Protein AF-A0A6C9EII5-F1 (afdb_monomer_lite)

Foldseek 3Di:
DDADPVPRHDDDPPDQADPPPRHGPDPPPPPCPDPPPPPPDPPPPPPPPPPPPDPPPDPPDPDDPDDDD

Radius of gyration: 28.53 Å; chains: 1; bounding box: 36×27×85 Å

Structure (mmCIF, N/CA/C/O backbone):
data_AF-A0A6C9EII5-F1
#
_entry.id   AF-A0A6C9EII5-F1
#
loop_
_atom_site.group_PDB
_atom_site.id
_atom_site.type_symbol
_atom_site.label_atom_id
_atom_site.label_alt_id
_atom_site.label_comp_id
_atom_site.label_asym_id
_atom_site.label_entity_id
_atom_site.label_seq_id
_atom_site.pdbx_PDB_ins_code
_atom_site.Cartn_x
_atom_site.Cartn_y
_atom_site.Cartn_z
_atom_site.occupancy
_atom_site.B_iso_or_equiv
_atom_site.auth_seq_id
_atom_site.auth_comp_id
_atom_site.auth_asym_id
_atom_site.auth_atom_id
_atom_site.pdbx_PDB_model_num
ATOM 1 N N . MET A 1 1 ? -16.280 2.300 -15.062 1.00 69.25 1 MET A N 1
ATOM 2 C CA . MET A 1 1 ? -15.950 1.412 -13.926 1.00 69.25 1 MET A CA 1
ATOM 3 C C . MET A 1 1 ? -15.065 0.284 -14.431 1.00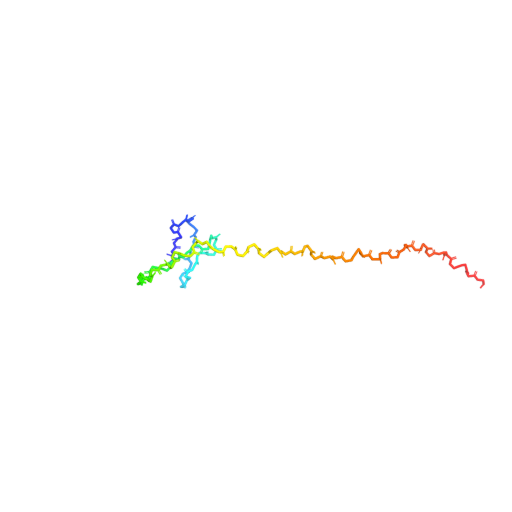 69.25 1 MET A C 1
ATOM 5 O O . MET A 1 1 ? -15.299 -0.168 -15.546 1.00 69.25 1 MET A O 1
ATOM 9 N N . ALA A 1 2 ? -14.046 -0.121 -13.678 1.00 84.12 2 ALA A N 1
ATOM 10 C CA . ALA A 1 2 ? -13.200 -1.270 -14.003 1.00 84.12 2 ALA A CA 1
ATOM 11 C C . ALA A 1 2 ? -13.229 -2.276 -12.843 1.00 84.12 2 ALA A C 1
ATOM 13 O O . ALA A 1 2 ? -13.631 -1.933 -11.732 1.00 84.12 2 ALA A O 1
ATOM 14 N N . TYR A 1 3 ? -12.809 -3.510 -13.097 1.00 88.38 3 TYR A N 1
ATOM 15 C CA . TYR A 1 3 ? -12.640 -4.536 -12.070 1.00 88.38 3 TYR A CA 1
ATOM 16 C C . TYR A 1 3 ? -11.184 -4.992 -12.059 1.00 88.38 3 TYR A C 1
ATOM 18 O O . TYR A 1 3 ? -10.526 -5.024 -13.099 1.00 88.38 3 TYR A O 1
ATOM 26 N N . CYS A 1 4 ? -10.664 -5.308 -10.878 1.00 90.00 4 CYS A N 1
ATOM 27 C CA . CYS A 1 4 ? -9.306 -5.804 -10.728 1.00 90.00 4 CYS A CA 1
ATOM 28 C C . CYS A 1 4 ? -9.192 -7.215 -11.318 1.00 90.00 4 CYS A C 1
ATOM 30 O O . CYS A 1 4 ? -9.885 -8.120 -10.866 1.00 90.00 4 CYS A O 1
ATOM 32 N N . GLY A 1 5 ? -8.275 -7.433 -12.263 1.00 85.88 5 GLY A N 1
ATOM 33 C CA . GLY A 1 5 ? -8.015 -8.768 -12.819 1.00 85.88 5 GLY A CA 1
ATOM 34 C C . GLY A 1 5 ? -7.384 -9.758 -11.828 1.00 85.88 5 GLY A C 1
ATOM 35 O O . GLY A 1 5 ? -7.391 -10.953 -12.088 1.00 85.88 5 GLY A O 1
ATOM 36 N N . HIS A 1 6 ? -6.858 -9.280 -10.694 1.00 89.62 6 HIS A N 1
ATOM 37 C CA . HIS A 1 6 ? -6.239 -10.128 -9.670 1.00 89.62 6 HIS A CA 1
ATOM 38 C C . HIS A 1 6 ? -7.242 -10.639 -8.625 1.00 89.62 6 HIS A C 1
ATOM 40 O O . HIS A 1 6 ? -7.142 -11.776 -8.183 1.00 89.62 6 HIS A O 1
ATOM 46 N N . CYS A 1 7 ? -8.183 -9.801 -8.173 1.00 93.25 7 CYS A N 1
ATOM 47 C CA . CYS A 1 7 ? -9.112 -10.157 -7.087 1.00 93.25 7 CYS A CA 1
ATOM 48 C C . CYS A 1 7 ? -10.597 -9.976 -7.432 1.00 93.25 7 CYS A C 1
ATOM 50 O O . CYS A 1 7 ? -11.451 -10.321 -6.625 1.00 93.25 7 CYS A O 1
ATOM 52 N N . GLY A 1 8 ? -10.924 -9.396 -8.589 1.00 91.62 8 GLY A N 1
ATOM 53 C CA . GLY A 1 8 ? -12.301 -9.128 -9.006 1.00 91.62 8 GLY A CA 1
ATOM 54 C C . GLY A 1 8 ? -12.959 -7.916 -8.340 1.00 91.62 8 GLY A C 1
ATOM 55 O O . GLY A 1 8 ? -14.096 -7.594 -8.676 1.00 91.62 8 GLY A O 1
ATOM 56 N N . ASN A 1 9 ? -12.278 -7.207 -7.430 1.00 93.75 9 ASN A N 1
ATOM 57 C CA . ASN A 1 9 ? -12.878 -6.050 -6.764 1.00 93.75 9 ASN A CA 1
ATOM 58 C C . ASN A 1 9 ? -13.100 -4.876 -7.730 1.00 93.75 9 ASN A C 1
ATOM 60 O O . ASN A 1 9 ? -12.347 -4.695 -8.692 1.00 93.75 9 ASN A O 1
ATOM 64 N N . ARG A 1 10 ? -14.108 -4.044 -7.449 1.00 92.62 10 ARG A N 1
ATOM 65 C CA . ARG A 1 10 ? -14.381 -2.827 -8.224 1.00 92.62 10 ARG A CA 1
ATOM 66 C C . ARG A 1 10 ? -13.244 -1.815 -8.056 1.00 92.62 10 ARG A C 1
ATOM 68 O O . ARG A 1 10 ? -12.731 -1.612 -6.957 1.00 92.62 10 ARG A O 1
ATOM 75 N N . VAL A 1 11 ? -12.857 -1.189 -9.162 1.00 91.81 11 VAL A N 1
ATOM 76 C CA . VAL A 1 11 ? -11.810 -0.172 -9.228 1.00 91.81 11 VAL A CA 1
ATOM 77 C C . VAL A 1 11 ? -12.320 1.028 -10.018 1.00 91.81 11 VAL A C 1
ATOM 79 O O . VAL A 1 11 ? -12.701 0.927 -11.191 1.00 91.81 11 VAL A O 1
ATOM 82 N N . ASP A 1 12 ? -12.309 2.183 -9.366 1.00 88.81 12 ASP A N 1
ATOM 83 C CA . ASP A 1 12 ? -12.711 3.448 -9.964 1.00 88.81 12 ASP A CA 1
ATOM 84 C C . ASP A 1 12 ? -11.532 4.088 -10.704 1.00 88.81 12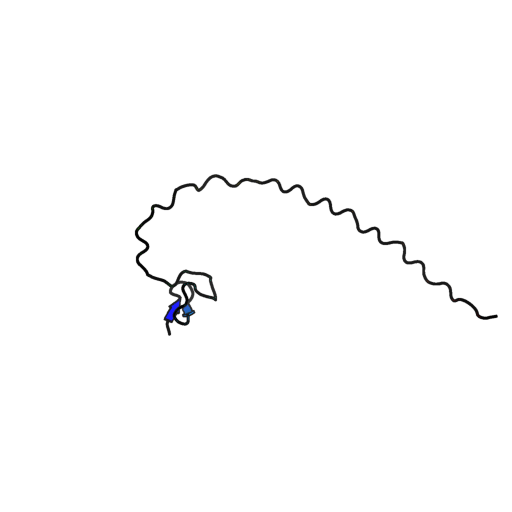 ASP A C 1
ATOM 86 O O . ASP A 1 12 ? -10.409 4.145 -10.210 1.00 88.81 12 ASP A O 1
ATOM 90 N N . ARG A 1 13 ? -11.759 4.552 -11.936 1.00 81.25 13 ARG A N 1
ATOM 91 C CA . ARG A 1 13 ? -10.739 5.298 -12.691 1.00 81.25 13 ARG A CA 1
ATOM 92 C C . ARG A 1 13 ? -10.658 6.726 -12.123 1.00 81.25 13 ARG A C 1
ATOM 94 O O . ARG A 1 13 ? -11.711 7.284 -11.828 1.00 81.25 13 ARG A O 1
ATOM 101 N N . PRO A 1 14 ? -9.463 7.338 -12.022 1.00 79.06 14 PRO A N 1
ATOM 102 C CA . PRO A 1 14 ? -8.164 6.886 -12.526 1.00 79.06 14 PRO A CA 1
ATOM 103 C C . PRO A 1 14 ? -7.284 6.235 -11.436 1.00 79.06 14 PRO A C 1
ATOM 105 O O . PRO A 1 14 ? -6.143 6.649 -11.234 1.00 79.06 14 PRO A O 1
ATOM 108 N N . ALA A 1 15 ? -7.772 5.219 -10.718 1.00 81.19 15 ALA A N 1
ATOM 109 C CA . ALA A 1 15 ? -6.910 4.468 -9.808 1.00 81.19 15 ALA A CA 1
ATOM 110 C C . ALA A 1 15 ? -5.780 3.764 -10.577 1.00 81.19 15 ALA A C 1
ATOM 112 O O . ALA A 1 15 ? -6.000 3.194 -11.649 1.00 81.19 15 ALA A O 1
ATOM 113 N N . ARG A 1 16 ? -4.568 3.810 -10.011 1.00 85.00 16 ARG A N 1
ATOM 114 C CA . ARG A 1 16 ? -3.378 3.093 -10.504 1.00 85.00 16 ARG A CA 1
ATOM 115 C C . ARG A 1 16 ? -3.187 1.737 -9.820 1.00 85.00 16 ARG A C 1
ATOM 117 O O . ARG A 1 16 ? -2.585 0.843 -10.407 1.00 85.00 16 ARG A O 1
ATOM 124 N N . PHE A 1 17 ? -3.772 1.563 -8.633 1.00 89.31 17 PHE A N 1
ATOM 125 C CA . PHE A 1 17 ? -3.716 0.343 -7.825 1.00 89.31 17 PHE A CA 1
ATOM 126 C C . PHE A 1 17 ? -5.104 -0.028 -7.296 1.00 89.31 17 PHE A C 1
ATOM 128 O O . PHE A 1 17 ? -5.956 0.839 -7.095 1.00 89.31 17 PHE A O 1
ATOM 135 N N . CYS A 1 18 ? -5.338 -1.318 -7.068 1.00 91.94 18 CYS A N 1
ATOM 136 C CA . CYS A 1 18 ? -6.580 -1.811 -6.495 1.00 91.94 18 CYS A CA 1
ATOM 137 C C . CYS A 1 18 ? -6.616 -1.532 -4.981 1.00 91.94 18 CYS A C 1
ATOM 139 O O . CYS A 1 18 ? -5.740 -2.022 -4.271 1.00 91.94 18 CYS A O 1
ATOM 141 N N . PRO A 1 19 ? -7.639 -0.837 -4.449 1.00 88.62 19 PRO A N 1
ATOM 142 C CA . PRO A 1 19 ? -7.724 -0.535 -3.018 1.00 88.62 19 PRO A CA 1
ATOM 143 C C . PRO A 1 19 ? -7.990 -1.765 -2.137 1.00 88.62 19 PRO A C 1
ATOM 145 O O . PRO A 1 19 ? -7.802 -1.695 -0.930 1.00 88.62 19 PRO A O 1
ATOM 148 N N . ALA A 1 20 ? -8.427 -2.889 -2.716 1.00 93.06 20 ALA A N 1
ATOM 149 C CA . ALA A 1 20 ? -8.727 -4.103 -1.956 1.00 93.06 20 ALA A CA 1
ATOM 150 C C . ALA A 1 20 ? -7.531 -5.054 -1.813 1.00 93.06 20 ALA A C 1
ATOM 152 O O . ALA A 1 20 ? -7.414 -5.728 -0.797 1.00 93.06 20 ALA A O 1
ATOM 153 N N . CYS A 1 21 ? -6.661 -5.145 -2.824 1.00 93.38 21 CYS A N 1
ATOM 154 C CA . CYS A 1 21 ? -5.545 -6.101 -2.830 1.00 93.38 21 CYS A CA 1
ATOM 155 C C . CYS A 1 21 ? -4.175 -5.481 -3.131 1.00 93.38 21 CYS A C 1
ATOM 157 O O . CYS A 1 21 ? -3.171 -6.178 -3.056 1.00 93.38 21 CYS A O 1
ATOM 159 N N . GLY A 1 22 ? -4.116 -4.204 -3.516 1.00 87.75 22 GLY A N 1
ATOM 160 C CA . GLY A 1 22 ? -2.873 -3.511 -3.867 1.00 87.75 22 GLY A CA 1
ATOM 161 C C . GLY A 1 22 ? -2.337 -3.791 -5.275 1.00 87.75 22 GLY A C 1
ATOM 162 O O . GLY A 1 22 ? -1.363 -3.162 -5.675 1.00 87.75 22 GLY A O 1
ATOM 163 N N . ALA A 1 23 ? -2.961 -4.679 -6.060 1.00 88.50 23 ALA A N 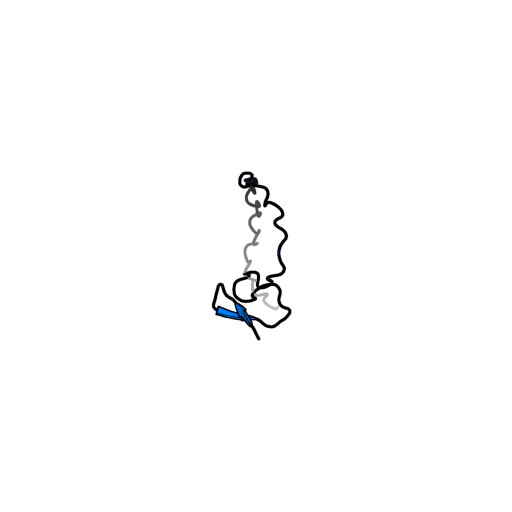1
ATOM 164 C CA . ALA A 1 23 ? -2.497 -4.989 -7.414 1.00 88.50 23 ALA A CA 1
ATOM 165 C C . ALA A 1 23 ? -2.574 -3.765 -8.343 1.00 88.50 23 ALA A C 1
ATOM 167 O O . ALA A 1 23 ? -3.568 -3.033 -8.339 1.00 88.50 23 ALA A O 1
ATOM 168 N N . SER A 1 24 ? -1.551 -3.564 -9.173 1.00 87.31 24 SER A N 1
ATOM 169 C CA . SER A 1 24 ? -1.518 -2.502 -10.183 1.00 87.31 24 SER A CA 1
ATOM 170 C C . SER A 1 24 ? -2.623 -2.706 -11.222 1.00 87.31 24 SER A C 1
ATOM 172 O O . SER A 1 24 ? -2.753 -3.781 -11.803 1.00 87.31 24 SER A O 1
ATOM 174 N N . VAL A 1 25 ? -3.422 -1.667 -11.468 1.00 84.00 25 VAL A N 1
ATOM 175 C CA . VAL A 1 25 ? -4.524 -1.669 -12.457 1.00 84.00 25 VAL A CA 1
ATOM 176 C C . VAL A 1 25 ? -4.218 -0.803 -13.681 1.00 84.00 25 VAL A C 1
ATOM 178 O O . VAL A 1 25 ? -5.054 -0.638 -14.577 1.00 84.00 25 VAL A O 1
ATOM 181 N N . ASP A 1 26 ? -3.026 -0.211 -13.698 1.00 75.50 26 ASP A N 1
ATOM 182 C CA . ASP A 1 26 ? -2.537 0.606 -14.791 1.00 75.50 26 ASP A CA 1
ATOM 183 C C . ASP A 1 26 ? -1.720 -0.238 -15.769 1.00 75.50 26 ASP A C 1
ATOM 185 O O . ASP A 1 26 ? -0.614 -0.673 -15.468 1.00 75.50 26 ASP A O 1
ATOM 189 N N . SER A 1 27 ? -2.286 -0.467 -16.951 1.00 59.16 27 SER A N 1
ATOM 190 C CA . SER A 1 27 ? -1.606 -1.073 -18.098 1.00 59.16 27 SER A CA 1
ATOM 191 C C . SER A 1 27 ? -1.016 0.008 -19.010 1.00 59.16 27 SER A C 1
ATOM 193 O O . SER A 1 27 ? -1.170 -0.062 -20.227 1.00 59.16 27 SER A O 1
ATOM 195 N N . ALA A 1 28 ? -0.377 1.043 -18.455 1.00 54.19 28 ALA A N 1
ATOM 196 C CA . ALA A 1 28 ? 0.582 1.791 -19.262 1.00 54.19 28 ALA A CA 1
ATOM 197 C C . ALA A 1 28 ? 1.729 0.818 -19.584 1.00 54.19 28 ALA A C 1
ATOM 199 O O . ALA A 1 28 ? 2.140 0.088 -18.677 1.00 54.19 28 ALA A O 1
ATOM 200 N N . PRO A 1 29 ? 2.214 0.731 -20.838 1.00 48.84 29 PRO A N 1
ATOM 201 C CA . PRO A 1 29 ? 3.325 -0.144 -21.168 1.00 48.84 29 PRO A CA 1
ATOM 202 C C . PRO A 1 29 ? 4.513 0.309 -20.328 1.00 48.84 29 PRO A C 1
ATOM 204 O O . PRO A 1 29 ? 5.159 1.314 -20.621 1.00 48.84 29 PRO A O 1
ATOM 207 N N . VAL A 1 30 ? 4.770 -0.418 -19.245 1.00 44.97 30 VAL A N 1
ATOM 208 C CA . VAL A 1 30 ? 6.043 -0.368 -18.554 1.00 44.97 30 VAL A CA 1
ATOM 209 C C . VAL A 1 30 ? 7.044 -0.863 -19.584 1.00 44.97 30 VAL A C 1
ATOM 211 O O . VAL A 1 30 ? 7.202 -2.064 -19.800 1.00 44.97 30 VAL A O 1
ATOM 214 N N . ALA A 1 31 ? 7.643 0.088 -20.310 1.00 49.19 31 ALA A N 1
ATOM 215 C CA . ALA A 1 31 ? 8.868 -0.146 -21.045 1.00 49.19 31 ALA A CA 1
ATOM 216 C C . ALA A 1 31 ? 9.743 -0.951 -20.097 1.00 49.19 31 ALA A C 1
ATOM 218 O O . ALA A 1 31 ? 9.927 -0.551 -18.947 1.00 49.19 31 ALA A O 1
ATOM 219 N N . SER A 1 32 ? 10.111 -2.145 -20.543 1.00 51.78 32 SER A N 1
ATOM 220 C CA . SER A 1 32 ? 10.726 -3.188 -19.745 1.00 51.78 32 SER A CA 1
ATOM 221 C C . SER A 1 32 ? 12.070 -2.691 -19.233 1.00 51.78 32 SER A C 1
ATOM 223 O O . SER A 1 32 ? 13.112 -2.974 -19.813 1.00 51.78 32 SER A O 1
ATOM 225 N N . VAL A 1 33 ? 12.052 -1.903 -18.163 1.00 53.94 33 VAL A N 1
ATOM 226 C CA . VAL A 1 33 ? 13.243 -1.651 -17.379 1.00 53.94 33 VAL A CA 1
ATOM 227 C C . VAL A 1 33 ? 13.519 -2.997 -16.725 1.00 53.94 33 VAL A C 1
ATOM 229 O O . VAL A 1 33 ? 12.655 -3.486 -15.988 1.00 53.94 33 VAL A O 1
ATOM 232 N N . PRO A 1 34 ? 14.642 -3.657 -17.053 1.00 57.31 34 PRO A N 1
ATOM 233 C CA . PRO A 1 34 ? 14.969 -4.931 -16.448 1.00 57.31 34 PRO A CA 1
ATOM 234 C C . PRO A 1 34 ? 14.966 -4.728 -14.938 1.00 57.31 34 PRO A C 1
ATOM 236 O O . PRO A 1 34 ? 15.700 -3.893 -14.411 1.00 57.31 34 PRO A O 1
ATOM 239 N N . VAL A 1 35 ? 14.091 -5.464 -14.254 1.00 52.72 35 VAL A N 1
ATOM 240 C CA . VAL A 1 35 ? 14.125 -5.591 -12.801 1.00 52.72 35 VAL A CA 1
ATOM 241 C C . VAL A 1 35 ? 15.544 -6.052 -12.470 1.00 52.72 35 VAL A C 1
ATOM 243 O O . VAL A 1 35 ? 15.925 -7.132 -12.932 1.00 52.72 35 VAL A O 1
ATOM 246 N N . PRO A 1 36 ? 16.366 -5.264 -11.751 1.00 54.06 36 PRO A N 1
ATOM 247 C CA . PRO A 1 36 ? 17.660 -5.763 -11.338 1.00 54.06 36 PRO A CA 1
ATOM 248 C C . PRO A 1 36 ? 17.396 -6.995 -10.479 1.00 54.06 36 PRO A C 1
ATOM 250 O O . PRO A 1 36 ? 16.683 -6.933 -9.476 1.00 54.06 36 PRO A O 1
ATOM 253 N N . ALA A 1 37 ? 17.944 -8.130 -10.906 1.00 50.41 37 ALA A N 1
ATOM 254 C CA . ALA A 1 37 ? 17.999 -9.359 -10.139 1.00 50.41 37 ALA A CA 1
ATOM 255 C C . ALA A 1 37 ? 18.911 -9.142 -8.920 1.00 50.41 37 ALA A C 1
ATOM 257 O O . ALA A 1 37 ? 20.035 -9.619 -8.867 1.00 50.41 37 ALA A O 1
ATOM 258 N N . ALA A 1 38 ? 18.439 -8.370 -7.947 1.00 49.53 38 ALA A N 1
ATOM 259 C CA . ALA A 1 38 ? 19.048 -8.218 -6.635 1.00 49.53 38 ALA A CA 1
ATOM 260 C C . ALA A 1 38 ? 18.069 -8.723 -5.571 1.00 49.53 38 ALA A C 1
ATOM 262 O O . ALA A 1 38 ? 17.851 -8.116 -4.528 1.00 49.53 38 ALA A O 1
ATOM 263 N N . SER A 1 39 ? 17.495 -9.894 -5.839 1.00 56.97 39 SER A N 1
ATOM 264 C CA . SER A 1 39 ? 17.152 -10.826 -4.777 1.00 56.97 39 SER A CA 1
ATOM 265 C C . SER A 1 39 ? 18.463 -11.417 -4.263 1.00 56.97 39 SER A C 1
ATOM 267 O O . SER A 1 39 ? 18.929 -12.406 -4.810 1.00 56.97 39 SER A O 1
ATOM 269 N N . SER A 1 40 ? 19.100 -10.753 -3.295 1.00 54.59 40 SER A N 1
ATOM 270 C CA . SER A 1 40 ? 19.898 -11.371 -2.218 1.00 54.59 40 SER A CA 1
ATOM 271 C C . SER A 1 40 ? 20.706 -10.308 -1.466 1.00 54.59 40 SER A C 1
ATOM 273 O O . SER A 1 40 ? 21.932 -10.321 -1.442 1.00 54.59 40 SER A O 1
ATOM 275 N N . ALA A 1 41 ? 20.019 -9.377 -0.821 1.00 52.56 41 ALA A N 1
ATOM 276 C CA . ALA A 1 41 ? 20.560 -8.729 0.363 1.00 52.56 41 ALA A CA 1
ATOM 277 C C . ALA A 1 41 ? 19.371 -8.372 1.237 1.00 52.56 41 ALA A C 1
ATOM 279 O O . ALA A 1 41 ? 18.888 -7.247 1.242 1.00 52.56 41 ALA A O 1
ATOM 280 N N . VAL A 1 42 ? 18.859 -9.368 1.951 1.00 56.00 42 VAL A N 1
ATOM 281 C CA . VAL A 1 42 ? 18.204 -9.070 3.218 1.00 56.00 42 VAL A CA 1
ATOM 282 C C . VAL A 1 42 ? 19.344 -8.531 4.086 1.00 56.00 42 VAL A C 1
ATOM 284 O O . VAL A 1 42 ? 20.220 -9.328 4.436 1.00 56.00 42 VAL A O 1
ATOM 287 N N . PRO A 1 43 ? 19.437 -7.234 4.443 1.00 55.38 43 PRO A N 1
ATOM 288 C CA . PRO A 1 43 ? 20.095 -6.962 5.696 1.00 55.38 43 PRO A CA 1
ATOM 289 C C . PRO A 1 43 ? 19.195 -7.652 6.718 1.00 55.38 43 PRO A C 1
ATOM 291 O O . PRO A 1 43 ? 18.098 -7.180 7.017 1.00 55.38 43 PRO A O 1
ATOM 294 N N . THR A 1 44 ? 19.638 -8.795 7.246 1.00 57.88 44 THR A N 1
ATOM 295 C CA . THR A 1 44 ? 19.253 -9.158 8.605 1.00 57.88 44 THR A CA 1
ATOM 296 C C . THR A 1 44 ? 19.886 -8.082 9.483 1.00 57.88 44 THR A C 1
ATOM 298 O O . THR A 1 44 ? 20.961 -8.223 10.059 1.00 57.88 44 THR A O 1
ATOM 301 N N . ALA A 1 45 ? 19.279 -6.896 9.458 1.00 55.28 45 ALA A N 1
ATOM 302 C CA . ALA A 1 45 ? 19.453 -5.934 10.506 1.00 55.28 45 ALA A CA 1
ATOM 303 C 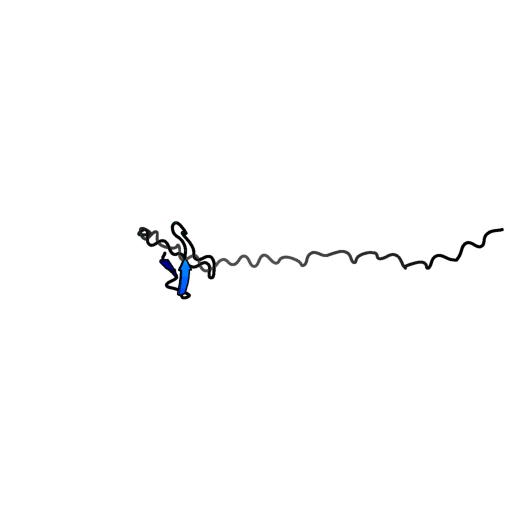C . ALA A 1 45 ? 18.856 -6.658 11.700 1.00 55.28 45 ALA A C 1
ATOM 305 O O . ALA A 1 45 ? 17.642 -6.696 11.882 1.00 55.28 45 ALA A O 1
ATOM 306 N N . SER A 1 46 ? 19.733 -7.339 12.431 1.00 61.47 46 SER A N 1
ATOM 307 C CA . SER A 1 46 ? 19.561 -7.641 13.831 1.00 61.47 46 SER A CA 1
ATOM 308 C C . SER A 1 46 ? 19.061 -6.35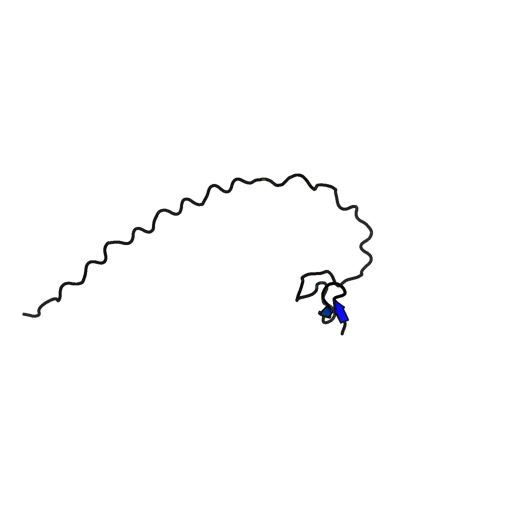5 14.462 1.00 61.47 46 SER A C 1
ATOM 310 O O . SER A 1 46 ? 19.844 -5.457 14.751 1.00 61.47 46 SER A O 1
ATOM 312 N N . ILE A 1 47 ? 17.746 -6.221 14.576 1.00 64.44 47 ILE A N 1
ATOM 313 C CA . ILE A 1 47 ? 17.142 -5.250 15.461 1.00 64.44 47 ILE A CA 1
ATOM 314 C C . ILE A 1 47 ? 17.398 -5.881 16.828 1.00 64.44 47 ILE A C 1
ATOM 316 O O . ILE A 1 47 ? 16.734 -6.875 17.142 1.00 64.44 47 ILE A O 1
ATOM 320 N N . PRO A 1 48 ? 18.391 -5.431 17.627 1.00 64.44 48 PRO A N 1
ATOM 321 C CA . PRO A 1 48 ? 18.386 -5.816 19.024 1.00 64.44 48 PRO A CA 1
ATOM 322 C C . PRO A 1 48 ? 17.023 -5.386 19.554 1.00 64.44 48 PRO A C 1
ATOM 324 O O . PRO A 1 48 ? 16.588 -4.259 19.297 1.00 64.44 48 PRO A O 1
ATOM 327 N N . ALA A 1 49 ? 16.320 -6.313 20.206 1.00 62.28 49 ALA A N 1
ATOM 328 C CA . ALA A 1 49 ? 15.051 -6.016 20.848 1.00 62.28 49 ALA A CA 1
ATOM 329 C C . ALA A 1 49 ? 15.200 -4.678 21.589 1.00 62.28 49 ALA A C 1
ATOM 331 O O . ALA A 1 49 ? 16.183 -4.531 22.325 1.00 62.28 49 ALA A O 1
ATOM 332 N N . PRO A 1 50 ? 14.314 -3.685 21.370 1.00 65.69 50 PRO A N 1
ATOM 333 C CA . PRO A 1 50 ? 14.371 -2.470 22.157 1.00 65.69 50 PRO A CA 1
ATOM 334 C C . PRO A 1 50 ? 14.315 -2.914 23.614 1.00 65.69 50 PRO A C 1
ATOM 336 O O . PRO A 1 50 ? 13.346 -3.548 24.034 1.00 65.69 50 PRO A O 1
ATOM 339 N N . ALA A 1 51 ? 15.397 -2.667 24.352 1.00 64.19 51 ALA A N 1
ATOM 340 C CA . ALA A 1 51 ? 15.444 -2.866 25.786 1.00 64.19 51 ALA A CA 1
ATOM 341 C C . ALA A 1 51 ? 14.495 -1.831 26.381 1.00 64.19 51 ALA A C 1
ATOM 343 O O . ALA A 1 51 ? 14.906 -0.741 26.765 1.00 64.19 51 ALA A O 1
ATOM 344 N N . VAL A 1 52 ? 13.199 -2.135 26.351 1.00 68.81 52 VAL A N 1
ATOM 345 C CA . VAL A 1 52 ? 12.199 -1.386 27.090 1.00 68.81 52 VAL A CA 1
ATOM 346 C C . VAL A 1 52 ? 12.563 -1.590 28.556 1.00 68.81 52 VAL A C 1
ATOM 348 O O . VAL A 1 52 ? 12.488 -2.728 29.031 1.00 68.81 52 VAL A O 1
ATOM 351 N N . PRO A 1 53 ? 13.012 -0.548 29.281 1.00 67.88 53 PRO A N 1
ATOM 352 C CA . PRO A 1 53 ? 13.112 -0.661 30.722 1.00 67.88 53 PRO A CA 1
ATOM 353 C C . PRO A 1 53 ? 11.713 -1.000 31.233 1.00 67.88 53 PRO A C 1
ATOM 355 O O . PRO A 1 53 ? 10.722 -0.412 30.789 1.00 67.88 53 PRO A O 1
ATOM 358 N N . ALA A 1 54 ? 11.633 -1.995 32.117 1.00 64.56 54 ALA A N 1
ATOM 359 C CA . ALA A 1 54 ? 10.392 -2.350 32.782 1.00 64.56 54 ALA A CA 1
ATOM 360 C C . ALA A 1 54 ? 9.726 -1.067 33.311 1.00 64.56 54 ALA A C 1
ATOM 362 O O . ALA A 1 54 ? 10.422 -0.242 33.911 1.00 64.56 54 ALA A O 1
ATOM 363 N N . PRO A 1 55 ? 8.417 -0.852 33.083 1.00 69.75 55 PRO A N 1
ATOM 364 C CA . PRO A 1 55 ? 7.742 0.282 33.683 1.00 69.75 55 PRO A CA 1
ATOM 365 C C . PRO A 1 55 ? 7.866 0.141 35.199 1.00 69.75 55 PRO A C 1
ATOM 367 O O . PRO A 1 55 ? 7.372 -0.822 35.786 1.00 69.75 55 PRO A O 1
ATOM 370 N N . SER A 1 56 ? 8.560 1.092 35.824 1.00 68.38 56 SER A N 1
ATOM 371 C CA . SER A 1 56 ? 8.601 1.266 37.272 1.00 68.38 56 SER A CA 1
ATOM 372 C C . SER A 1 56 ? 7.208 1.667 37.740 1.00 68.38 56 SER A C 1
ATOM 374 O O . SER A 1 56 ? 6.926 2.845 37.947 1.00 68.38 56 SER A O 1
ATOM 376 N N . VAL A 1 57 ? 6.304 0.695 37.843 1.00 72.88 57 VAL A N 1
ATOM 377 C CA . VAL A 1 57 ? 5.019 0.884 38.507 1.00 72.88 57 VAL A CA 1
ATOM 378 C C . VAL A 1 57 ? 5.346 1.031 39.996 1.00 72.88 57 VAL A C 1
ATOM 380 O O . VAL A 1 57 ? 5.827 0.064 40.593 1.00 72.88 57 VAL A O 1
ATOM 383 N N . PRO A 1 58 ? 5.168 2.214 40.615 1.00 69.56 58 PRO A N 1
ATOM 384 C CA . PRO A 1 58 ? 5.293 2.307 42.061 1.00 69.56 58 PRO A CA 1
ATOM 385 C C . PRO A 1 58 ? 4.223 1.403 42.692 1.00 69.56 58 PRO A C 1
ATOM 387 O O . PRO A 1 58 ? 3.128 1.283 42.131 1.00 69.56 58 PRO A O 1
ATOM 390 N N . PRO A 1 59 ? 4.495 0.764 43.844 1.00 69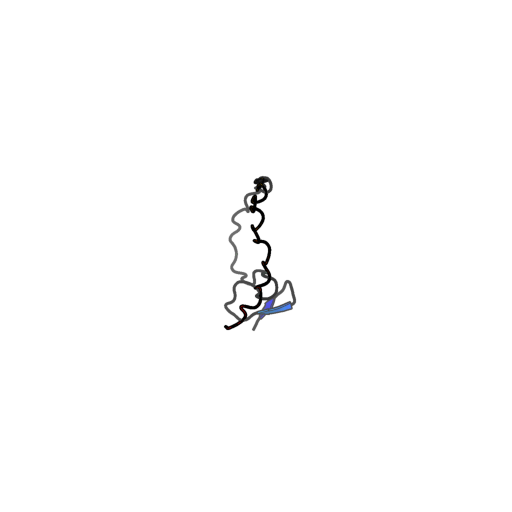.81 59 PRO A N 1
ATOM 391 C CA . PRO A 1 59 ? 3.458 0.035 44.551 1.00 69.81 59 PRO A CA 1
ATOM 392 C C . PRO A 1 59 ? 2.324 1.017 44.835 1.00 69.81 59 PRO A C 1
ATOM 394 O O . PRO A 1 59 ? 2.548 2.083 45.408 1.00 69.81 59 PRO A O 1
ATOM 397 N N . SER A 1 60 ? 1.122 0.689 44.370 1.00 68.31 60 SER A N 1
ATOM 398 C CA . SER A 1 60 ? -0.089 1.441 44.669 1.00 68.31 60 SER A CA 1
ATOM 399 C C . SER A 1 60 ? -0.271 1.446 46.182 1.00 68.31 60 SER A C 1
ATOM 401 O O . SER A 1 60 ? -0.767 0.479 46.753 1.00 68.31 60 SER A O 1
ATOM 403 N N . ILE A 1 61 ? 0.192 2.507 46.841 1.00 67.56 61 ILE A N 1
ATOM 404 C CA . ILE A 1 61 ? -0.056 2.725 48.261 1.00 67.56 61 ILE A CA 1
ATOM 405 C C . ILE A 1 61 ? -1.564 2.987 48.370 1.00 67.56 61 ILE A C 1
ATOM 407 O O . ILE A 1 61 ? -2.031 3.977 47.799 1.00 67.56 61 ILE A O 1
ATOM 411 N N . PRO A 1 62 ? -2.356 2.126 49.034 1.00 65.25 62 PRO A N 1
ATOM 412 C CA . PRO A 1 62 ? -3.749 2.448 49.289 1.00 65.25 62 PRO A CA 1
ATOM 413 C C . PRO A 1 62 ? -3.774 3.678 50.196 1.00 65.25 62 PRO A C 1
ATOM 415 O O . PRO A 1 62 ? -3.157 3.687 51.262 1.00 65.25 62 PRO A O 1
ATOM 418 N N . ALA A 1 63 ? -4.447 4.735 49.743 1.00 61.84 63 ALA A N 1
ATOM 419 C CA . ALA A 1 63 ? -4.662 5.934 50.534 1.00 61.84 63 ALA A CA 1
ATOM 420 C C . ALA A 1 63 ? -5.321 5.534 51.860 1.00 61.84 63 ALA A C 1
ATOM 422 O O . ALA A 1 63 ? -6.453 5.049 51.884 1.00 61.84 63 ALA A O 1
ATOM 423 N N . ALA A 1 64 ? -4.590 5.708 52.960 1.00 64.12 64 ALA A N 1
ATOM 424 C CA . ALA A 1 64 ? -5.169 5.632 54.288 1.00 64.12 64 ALA A CA 1
ATOM 425 C C . ALA A 1 64 ? -6.296 6.679 54.385 1.00 64.12 64 ALA A C 1
ATOM 427 O O . ALA A 1 64 ? -6.116 7.801 53.898 1.00 64.12 64 ALA A O 1
ATOM 428 N N . PRO A 1 65 ? -7.454 6.352 54.984 1.00 68.31 65 PRO A N 1
ATOM 429 C CA . PRO A 1 65 ? -8.500 7.337 55.190 1.00 68.31 65 PRO A CA 1
ATOM 430 C C . PRO A 1 65 ? -7.980 8.389 56.171 1.00 68.31 65 PRO A C 1
ATOM 432 O O . PRO A 1 65 ? -7.687 8.089 57.328 1.00 68.31 65 PRO A O 1
ATOM 435 N N . VAL A 1 66 ? -7.839 9.626 55.696 1.00 66.75 66 VAL A N 1
ATOM 436 C CA . VAL A 1 66 ? -7.583 10.774 56.565 1.00 66.75 66 VAL A CA 1
ATOM 437 C C . VAL A 1 66 ? -8.827 10.947 57.434 1.00 66.75 66 VAL A C 1
ATOM 439 O O . VAL A 1 66 ? -9.888 11.320 56.938 1.00 66.75 66 VAL A O 1
ATOM 442 N N . ALA A 1 67 ? -8.714 10.610 58.717 1.00 62.66 67 ALA A N 1
ATOM 443 C CA . ALA A 1 67 ? -9.748 10.892 59.701 1.00 62.66 67 ALA A CA 1
ATOM 444 C C . ALA A 1 67 ? -9.776 12.408 59.979 1.00 62.66 67 ALA A C 1
ATOM 446 O O . ALA A 1 67 ? -8.715 12.975 60.251 1.00 62.66 67 ALA A O 1
ATOM 447 N N . PRO A 1 68 ? -10.935 13.084 59.902 1.00 74.56 68 PRO A N 1
ATOM 448 C CA . PRO A 1 68 ? -11.056 14.460 60.370 1.00 74.56 68 PRO A CA 1
ATOM 449 C C . PRO A 1 68 ? -11.123 14.502 61.907 1.00 74.56 68 PRO A C 1
ATOM 451 O O . PRO A 1 68 ? -11.838 13.698 62.511 1.00 74.56 68 PRO A O 1
ATOM 454 N N . SER A 1 69 ? -10.389 15.446 62.506 1.00 70.88 69 SER A N 1
ATOM 455 C CA . SER A 1 69 ? -10.496 15.859 63.917 1.00 70.88 69 SER A CA 1
ATOM 456 C C . SER A 1 69 ? -11.338 17.120 64.051 1.00 70.88 69 SER A C 1
ATOM 458 O O . SER A 1 69 ? -11.233 17.978 63.143 1.00 70.88 69 SER A O 1
#

pLDDT: mean 70.78, std 14.47, range [44.97, 93.75]

Organism: Escherichia coli (NCBI:txid562)

Secondary structure (DSSP, 8-state):
-EE-TTT--EE-TT-SB-TTT--B----------------------------PPP--------------

Sequence (69 aa):
MAYCGHCGNRVDRPARFCPACGASVDSAPVASVPVPAASSAVPTASIPAPAVPAPSVPPSIPAAPVAPS

InterPro domains:
  IPR026870 Zinc-ribbon domain [PF13240] (3-25)